Protein AF-A0A3D5HGX2-F1 (afdb_monomer)

pLDDT: mean 84.22, std 14.83, range [41.94, 97.56]

Solvent-accessible surface area (backbone atoms only — not comparable to full-atom values): 6626 Å² total; per-residue (Å²): 139,84,59,70,91,51,79,54,56,87,48,57,63,86,56,45,44,59,50,54,38,51,53,46,48,53,52,50,52,50,51,52,49,50,48,71,76,41,51,90,77,50,52,74,44,54,48,52,12,48,67,27,27,47,59,12,53,47,50,51,33,50,32,31,69,76,70,63,45,71,78,70,73,45,75,46,61,60,87,94,45,76,76,49,74,39,31,71,32,58,52,30,31,52,54,11,50,51,32,55,46,50,60,60,62,56,56,53,59,57,63,60,57,71,75,76,115

Foldseek 3Di:
DDDPPPPPVPPDLVPVLVVLLVVLVVVLVVLVVCCVVCVVVDDPLLNQLSVLLNVLSVLQSVCCVPPVHHDFDDFDDDDPDTDDTHHPSVVSNVVSVVSVVVVVVVVVVVVVVVVVD

Nearest PDB structures (foldseek):
  6ryp-assembly1_A  TM=8.192E-01  e=6.246E-04  Staphylococcus aureus
  6rfa-assembly1_A  TM=5.521E-01  e=6.706E+00  Dokdonia eikasta

Radius of gyration: 18.1 Å; Cα contacts (8 Å, |Δi|>4): 105; chains: 1; bounding box: 47×28×57 Å

Sequence (117 aa):
RGVSFSFFADIADSFRIPLLVGVSLVAVAAMIFYQTRYWNELDFFTRSGLVCVLPGAAGNLIDRAIYGYVTDFFHFRWYETSFFVNNLADCFISIGVVFFIIPLLLSKNDSHISKAT

Secondary structure (DSSP, 8-state):
--SSTTTTTTS-HHHHHHHHHHHHHHHHHHHHHHHHHHGGGS-HHHHHHHHHHHHHHHHHHHHHHHHSSPPP-EEEEETTEEEEEE-HHHHHHHHHHHHHHHHHHHHHHHHHHTT--

Structure (mmCIF, N/CA/C/O backbone):
data_AF-A0A3D5HGX2-F1
#
_entry.id   AF-A0A3D5HGX2-F1
#
loop_
_atom_site.group_PDB
_atom_site.id
_atom_site.type_symbol
_atom_site.label_atom_id
_atom_site.label_alt_id
_atom_site.label_comp_id
_atom_site.label_asym_id
_atom_site.label_entity_id
_atom_site.label_seq_id
_atom_site.pdbx_PDB_ins_code
_atom_site.Cartn_x
_atom_site.Cartn_y
_atom_site.Cartn_z
_atom_site.occupancy
_atom_site.B_iso_or_equiv
_atom_site.auth_seq_id
_atom_site.auth_comp_id
_atom_site.auth_asym_id
_atom_site.auth_atom_id
_atom_site.pdbx_PDB_model_num
ATOM 1 N N . ARG A 1 1 ? 12.754 -11.050 -10.129 1.00 46.94 1 ARG A N 1
ATOM 2 C CA . ARG A 1 1 ? 11.567 -11.907 -10.390 1.00 46.94 1 ARG A CA 1
ATOM 3 C C . ARG A 1 1 ? 10.866 -12.140 -9.061 1.00 46.94 1 ARG A C 1
ATOM 5 O O . ARG A 1 1 ? 11.490 -12.717 -8.185 1.00 46.94 1 ARG A O 1
ATOM 12 N N . GLY A 1 2 ? 9.630 -11.673 -8.884 1.00 46.41 2 GLY A N 1
ATOM 13 C CA . GLY A 1 2 ? 8.905 -11.855 -7.625 1.00 46.41 2 GLY A CA 1
ATOM 14 C C . GLY A 1 2 ? 7.397 -11.729 -7.807 1.00 46.41 2 GLY A C 1
ATOM 15 O O . GLY A 1 2 ? 6.936 -10.803 -8.468 1.00 46.41 2 GLY A O 1
ATOM 16 N N . VAL A 1 3 ? 6.658 -12.683 -7.230 1.00 56.81 3 VAL A N 1
ATOM 17 C CA . VAL A 1 3 ? 5.183 -12.702 -7.148 1.00 56.81 3 VAL A CA 1
ATOM 18 C C . VAL A 1 3 ? 4.695 -13.238 -5.787 1.00 56.81 3 VAL A C 1
ATOM 20 O O . VAL A 1 3 ? 3.553 -13.639 -5.653 1.00 56.81 3 VAL A O 1
ATOM 23 N N . SER A 1 4 ? 5.552 -13.247 -4.758 1.00 53.72 4 SER A N 1
ATOM 24 C CA . SER A 1 4 ? 5.408 -14.097 -3.560 1.00 53.72 4 SER A CA 1
ATOM 25 C C . SER A 1 4 ? 5.465 -15.595 -3.931 1.00 53.72 4 SER A C 1
ATOM 27 O O . SER A 1 4 ? 4.610 -16.120 -4.637 1.00 53.72 4 SER A O 1
ATOM 29 N N . PHE A 1 5 ? 6.545 -16.282 -3.537 1.00 55.00 5 PHE A N 1
ATOM 30 C CA . PHE A 1 5 ? 6.777 -17.727 -3.762 1.00 55.00 5 PHE A CA 1
ATOM 31 C C . PHE A 1 5 ? 6.777 -18.234 -5.222 1.00 55.00 5 PHE A C 1
ATOM 33 O O . PHE A 1 5 ? 6.473 -19.395 -5.473 1.00 55.00 5 PHE A O 1
ATOM 40 N N . SER A 1 6 ? 7.125 -17.398 -6.205 1.00 65.25 6 SER A N 1
ATOM 41 C CA . SER A 1 6 ? 7.156 -17.774 -7.635 1.00 65.25 6 SER A CA 1
ATOM 42 C C . SER A 1 6 ? 5.824 -18.231 -8.254 1.00 65.25 6 SER A C 1
ATOM 44 O O . SER A 1 6 ? 5.834 -18.651 -9.407 1.00 65.25 6 SER A O 1
ATOM 46 N N . PHE A 1 7 ? 4.674 -18.054 -7.587 1.00 65.31 7 PHE A N 1
ATOM 47 C CA . PHE A 1 7 ? 3.363 -18.522 -8.083 1.00 65.31 7 PHE A CA 1
ATOM 48 C C . PHE A 1 7 ? 2.978 -18.026 -9.489 1.00 65.31 7 PHE A C 1
ATOM 50 O O . PHE A 1 7 ? 2.157 -18.651 -10.151 1.00 65.31 7 PHE A O 1
ATOM 57 N N . PHE A 1 8 ? 3.591 -16.943 -9.978 1.00 64.06 8 PHE A N 1
ATOM 58 C CA . PHE A 1 8 ? 3.440 -16.484 -11.364 1.00 64.06 8 PHE A CA 1
ATOM 59 C C . PHE A 1 8 ? 4.783 -16.082 -12.000 1.00 64.06 8 PHE A C 1
ATOM 61 O O . PHE A 1 8 ? 4.831 -15.243 -12.900 1.00 64.06 8 PHE A O 1
ATOM 68 N N . ALA A 1 9 ? 5.903 -16.618 -11.502 1.00 66.00 9 ALA A N 1
ATOM 69 C CA . ALA A 1 9 ? 7.231 -16.281 -12.022 1.00 66.00 9 ALA A CA 1
ATOM 70 C C . ALA A 1 9 ? 7.469 -16.830 -13.437 1.00 66.00 9 ALA A C 1
ATOM 72 O O . ALA A 1 9 ? 8.194 -16.191 -14.201 1.00 66.00 9 ALA A O 1
ATOM 73 N N . ASP A 1 10 ? 6.822 -17.949 -13.777 1.00 75.12 10 ASP A N 1
ATOM 74 C CA . ASP A 1 10 ? 6.945 -18.630 -15.075 1.00 75.12 10 ASP A CA 1
ATOM 75 C C . ASP A 1 10 ? 6.017 -18.061 -16.158 1.00 75.12 10 ASP A C 1
ATOM 77 O O . ASP A 1 10 ? 6.111 -18.426 -17.328 1.00 75.12 10 ASP A O 1
ATOM 81 N N . ILE A 1 11 ? 5.124 -17.139 -15.791 1.00 80.12 11 ILE A N 1
ATOM 82 C CA . ILE A 1 11 ? 4.245 -16.471 -16.748 1.00 80.12 11 ILE A CA 1
ATOM 83 C C . ILE A 1 11 ? 5.019 -15.373 -17.473 1.00 80.12 11 ILE A C 1
ATOM 85 O O . ILE A 1 11 ? 5.762 -14.610 -16.851 1.00 80.12 11 ILE A O 1
ATOM 89 N N . ALA A 1 12 ? 4.794 -15.268 -18.785 1.00 84.25 12 ALA A N 1
ATOM 90 C CA . ALA A 1 12 ? 5.361 -14.215 -19.615 1.00 84.25 12 ALA A CA 1
ATOM 91 C C . ALA A 1 12 ? 5.098 -12.827 -19.012 1.00 84.25 12 ALA A C 1
ATOM 93 O O . ALA A 1 12 ? 3.971 -12.495 -18.627 1.00 84.25 12 ALA A O 1
ATOM 94 N N . ASP A 1 13 ? 6.140 -11.997 -18.980 1.00 82.12 13 ASP A N 1
ATOM 95 C CA . ASP A 1 13 ? 6.090 -10.659 -18.387 1.00 82.12 13 ASP A CA 1
ATOM 96 C C . ASP A 1 13 ? 4.984 -9.791 -19.018 1.00 82.12 13 ASP A C 1
ATOM 98 O O . ASP A 1 13 ? 4.325 -9.028 -18.312 1.00 82.12 13 ASP A O 1
ATOM 102 N N . SER A 1 14 ? 4.691 -10.002 -20.308 1.00 84.69 14 SER A N 1
ATOM 103 C CA . SER A 1 14 ? 3.598 -9.356 -21.049 1.00 84.69 14 SER A CA 1
ATOM 104 C C . SER A 1 14 ? 2.208 -9.598 -20.459 1.00 84.69 14 SER A C 1
ATOM 106 O O . SER A 1 14 ? 1.331 -8.762 -20.639 1.00 84.69 14 SER A O 1
ATOM 108 N N . PHE A 1 15 ? 1.988 -10.717 -19.764 1.00 86.88 15 PHE A N 1
ATOM 109 C CA . PHE A 1 15 ? 0.728 -10.992 -19.069 1.00 86.88 15 PHE A CA 1
ATOM 110 C C . PHE A 1 15 ? 0.828 -10.685 -17.573 1.00 86.88 15 PHE A C 1
ATOM 112 O O . PHE A 1 15 ? -0.101 -10.139 -16.978 1.00 86.88 15 PHE A O 1
ATOM 119 N N . ARG A 1 16 ? 1.978 -10.989 -16.960 1.00 86.75 16 ARG A N 1
ATOM 120 C CA . ARG A 1 16 ? 2.196 -10.788 -15.526 1.00 86.75 16 ARG A CA 1
ATOM 121 C C . ARG A 1 16 ? 2.106 -9.316 -15.127 1.00 86.75 16 ARG A C 1
ATOM 123 O O . ARG A 1 16 ? 1.453 -9.002 -14.137 1.00 86.75 16 ARG A O 1
ATOM 130 N N . ILE A 1 17 ? 2.760 -8.419 -15.867 1.00 87.56 17 ILE A N 1
ATOM 131 C CA . ILE A 1 17 ? 2.833 -6.998 -15.499 1.00 87.56 17 ILE A CA 1
ATOM 132 C C . ILE A 1 17 ? 1.444 -6.338 -15.563 1.00 87.56 17 ILE A C 1
ATOM 134 O O . ILE A 1 17 ? 1.035 -5.786 -14.539 1.00 87.56 17 ILE A O 1
ATOM 138 N N . PRO A 1 18 ? 0.663 -6.441 -16.662 1.00 90.44 18 PRO A N 1
ATOM 139 C CA . PRO A 1 18 ? -0.682 -5.866 -16.707 1.00 90.44 18 PRO A CA 1
ATOM 140 C C . PRO A 1 18 ? -1.623 -6.439 -15.647 1.00 90.44 18 PRO A C 1
ATOM 142 O O . PRO A 1 18 ? -2.414 -5.693 -15.076 1.00 90.44 18 PRO A O 1
ATOM 145 N N . LEU A 1 19 ? -1.517 -7.737 -15.338 1.00 91.19 19 LEU A N 1
ATOM 146 C CA . LEU A 1 19 ? -2.310 -8.360 -14.279 1.00 91.19 19 LEU A CA 1
ATOM 147 C C . LEU A 1 19 ? -1.979 -7.764 -12.906 1.00 91.19 19 LEU A C 1
ATOM 149 O O . LEU A 1 19 ? -2.886 -7.374 -12.173 1.00 91.19 19 LEU A O 1
ATOM 153 N N . LEU A 1 20 ? -0.693 -7.647 -12.562 1.00 90.00 20 LEU A N 1
ATOM 154 C CA . LEU A 1 20 ? -0.266 -7.071 -11.284 1.00 90.00 20 LEU A CA 1
ATOM 155 C C . LEU A 1 20 ? -0.649 -5.593 -11.165 1.00 90.00 20 LEU A C 1
ATOM 157 O O . LEU A 1 20 ? -1.085 -5.163 -10.096 1.00 90.00 20 LEU A O 1
ATOM 161 N N . VAL A 1 21 ? -0.524 -4.831 -12.254 1.00 93.00 21 VAL A N 1
ATOM 162 C CA . VAL A 1 21 ? -0.981 -3.437 -12.331 1.00 93.00 21 VAL A CA 1
ATOM 163 C C . VAL A 1 21 ? -2.495 -3.366 -12.137 1.00 93.00 21 VAL A C 1
ATOM 165 O O . VAL A 1 21 ? -2.957 -2.597 -11.301 1.00 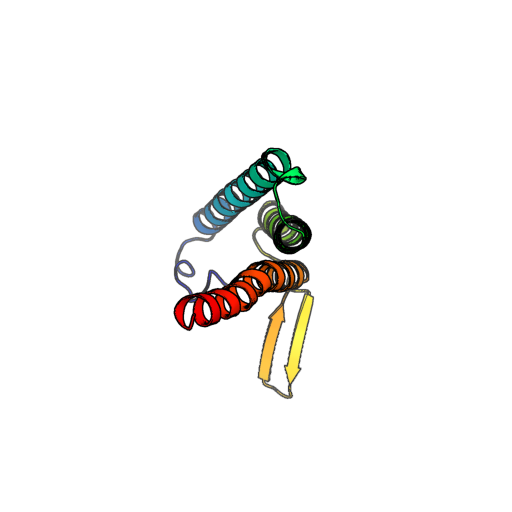93.00 21 VAL A O 1
ATOM 168 N N . GLY A 1 22 ? -3.269 -4.203 -12.832 1.00 94.31 22 GLY A N 1
ATOM 169 C CA . GLY A 1 22 ? -4.729 -4.225 -12.741 1.00 94.31 22 GLY A CA 1
ATOM 170 C C . GLY A 1 22 ? -5.235 -4.561 -11.338 1.00 94.31 22 GLY A C 1
ATOM 171 O O . GLY A 1 22 ? -6.062 -3.836 -10.791 1.00 94.31 22 GLY A O 1
ATOM 172 N N . VAL A 1 23 ? -4.694 -5.609 -10.712 1.00 93.94 23 VAL A N 1
ATOM 173 C CA . VAL A 1 23 ? -5.050 -5.987 -9.333 1.00 93.94 23 VAL A CA 1
ATOM 174 C C . VAL A 1 23 ? -4.675 -4.882 -8.345 1.00 93.94 23 VAL A C 1
ATOM 176 O O . VAL A 1 23 ? -5.491 -4.509 -7.502 1.00 93.94 23 VAL A O 1
ATOM 179 N N . SER A 1 24 ? -3.469 -4.321 -8.466 1.00 93.06 24 SER A N 1
ATOM 180 C CA . SER A 1 24 ? -3.010 -3.249 -7.573 1.00 93.06 24 SER A CA 1
ATOM 181 C C . SER A 1 24 ? -3.847 -1.979 -7.741 1.00 93.06 24 SER A C 1
ATOM 183 O O . SER A 1 24 ? -4.184 -1.335 -6.753 1.00 93.06 24 SER A O 1
ATOM 185 N N . LEU A 1 25 ? -4.248 -1.649 -8.972 1.00 96.94 25 LEU A N 1
ATOM 186 C CA . LEU A 1 25 ? -5.132 -0.524 -9.267 1.00 96.94 25 LEU A CA 1
ATOM 187 C C . LEU A 1 25 ? -6.504 -0.701 -8.611 1.00 96.94 25 LEU A C 1
ATOM 189 O O . LEU A 1 25 ? -6.982 0.220 -7.952 1.00 96.94 25 LEU A O 1
ATOM 193 N N . VAL A 1 26 ? -7.116 -1.881 -8.746 1.00 97.31 26 VAL A N 1
ATOM 194 C CA . VAL A 1 26 ? -8.404 -2.187 -8.102 1.00 97.31 26 VAL A CA 1
ATOM 195 C C . VAL A 1 26 ? -8.282 -2.103 -6.582 1.00 97.31 26 VAL A C 1
ATOM 197 O O . VAL A 1 26 ? -9.137 -1.500 -5.938 1.00 97.31 26 VAL A O 1
ATOM 200 N N . ALA A 1 27 ? -7.208 -2.645 -6.003 1.00 95.38 27 ALA A N 1
ATOM 201 C CA . ALA A 1 27 ? -6.970 -2.582 -4.565 1.00 95.38 27 ALA A CA 1
ATOM 202 C C . ALA A 1 27 ? -6.811 -1.134 -4.067 1.00 95.38 27 ALA A C 1
ATOM 204 O O . ALA A 1 27 ? -7.456 -0.748 -3.094 1.00 95.38 27 ALA A O 1
ATOM 205 N N . VAL A 1 28 ? -6.002 -0.314 -4.750 1.00 96.50 28 VAL A N 1
ATOM 206 C CA . VAL A 1 28 ? -5.819 1.111 -4.418 1.00 96.50 28 VAL A CA 1
ATOM 207 C C . VAL A 1 28 ? -7.137 1.874 -4.551 1.00 96.50 28 VAL A C 1
ATOM 209 O O . VAL A 1 28 ? -7.504 2.609 -3.638 1.00 96.50 28 VAL A O 1
ATOM 212 N N . ALA A 1 29 ? -7.893 1.663 -5.631 1.00 97.25 29 ALA A N 1
ATOM 213 C CA . ALA A 1 29 ? -9.192 2.303 -5.828 1.00 97.25 29 ALA A CA 1
ATOM 214 C C . ALA A 1 29 ? -10.201 1.913 -4.736 1.00 97.25 29 ALA A C 1
ATOM 216 O O . ALA A 1 29 ? -10.882 2.780 -4.188 1.00 97.25 29 ALA A O 1
ATOM 217 N N . ALA A 1 30 ? -10.262 0.630 -4.371 1.00 96.69 30 ALA A N 1
ATOM 218 C CA . ALA A 1 30 ? -11.118 0.141 -3.295 1.00 96.69 30 ALA A CA 1
ATOM 219 C C . ALA A 1 30 ? -10.727 0.739 -1.935 1.00 96.69 30 ALA A C 1
ATOM 221 O O . ALA A 1 30 ? -11.603 1.151 -1.177 1.00 96.69 30 ALA A O 1
ATOM 222 N N . MET A 1 31 ? -9.426 0.848 -1.641 1.00 95.62 31 MET A N 1
ATOM 223 C CA . MET A 1 31 ? -8.930 1.486 -0.417 1.00 95.62 31 MET A CA 1
ATOM 224 C C . MET A 1 31 ? -9.268 2.980 -0.367 1.00 95.62 31 MET A C 1
ATOM 226 O O . MET A 1 31 ? -9.750 3.446 0.661 1.00 95.62 31 MET A O 1
ATOM 230 N N . ILE A 1 32 ? -9.095 3.717 -1.472 1.00 96.75 32 ILE A N 1
ATOM 231 C CA . ILE A 1 32 ? -9.500 5.131 -1.573 1.00 96.75 32 ILE A CA 1
ATOM 232 C C . ILE A 1 32 ? -11.009 5.267 -1.344 1.00 96.75 32 ILE A C 1
ATOM 234 O O . ILE A 1 32 ? -11.447 6.108 -0.556 1.00 96.75 32 ILE A O 1
ATOM 238 N N . PHE A 1 33 ? -11.816 4.433 -2.003 1.00 97.56 33 PHE A N 1
ATOM 239 C CA . PHE A 1 33 ? -13.269 4.442 -1.842 1.00 97.56 33 PHE A CA 1
ATOM 240 C C . PHE A 1 33 ? -13.670 4.173 -0.387 1.00 97.56 33 PHE A C 1
ATOM 242 O O . PHE A 1 33 ? -14.436 4.936 0.195 1.00 97.56 33 PHE A O 1
ATOM 249 N N . TYR A 1 34 ? -13.111 3.131 0.228 1.00 95.94 34 TYR A N 1
ATOM 250 C CA . TYR A 1 34 ? -13.383 2.788 1.620 1.00 95.94 34 TYR A CA 1
ATOM 251 C C . TYR A 1 34 ? -12.983 3.923 2.572 1.00 95.94 34 TYR A C 1
ATOM 253 O O . TYR A 1 34 ? -13.782 4.352 3.404 1.00 95.94 34 TYR A O 1
ATOM 261 N N . GLN A 1 35 ? -11.773 4.466 2.404 1.00 95.00 35 GLN A N 1
ATOM 262 C CA . GLN A 1 35 ? -11.258 5.553 3.227 1.00 95.00 35 GLN A CA 1
ATOM 263 C C . GLN A 1 35 ? -12.133 6.803 3.127 1.00 95.00 35 GLN A C 1
ATOM 265 O O . GLN A 1 35 ? -12.458 7.397 4.147 1.00 95.00 35 GLN A O 1
ATOM 270 N N . THR A 1 36 ? -12.533 7.198 1.918 1.00 95.50 36 THR A N 1
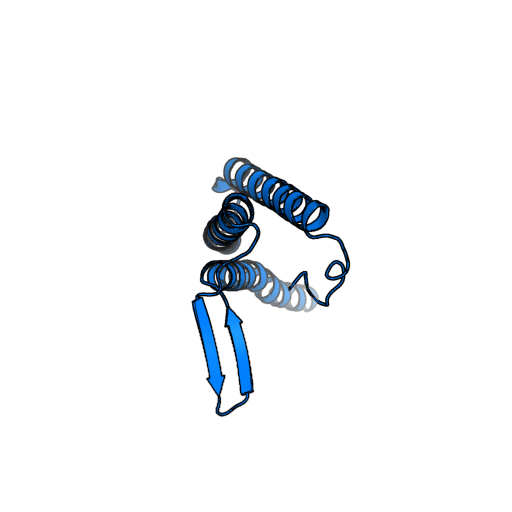ATOM 271 C CA . THR A 1 36 ? -13.362 8.394 1.699 1.00 95.50 36 THR A CA 1
ATOM 272 C C . THR A 1 36 ? -14.797 8.204 2.179 1.00 95.50 36 THR A C 1
ATOM 274 O O . THR A 1 36 ? -15.371 9.124 2.760 1.00 95.50 36 THR A O 1
ATOM 277 N N . ARG A 1 37 ? -15.375 7.011 1.994 1.00 96.50 37 ARG A N 1
ATOM 278 C CA . ARG A 1 37 ? -16.761 6.725 2.380 1.00 96.50 37 ARG A CA 1
ATOM 279 C C . ARG A 1 37 ? -16.956 6.610 3.888 1.00 96.50 37 ARG A C 1
ATOM 281 O O . ARG A 1 37 ? -18.014 7.012 4.371 1.00 96.50 37 ARG A O 1
ATOM 288 N N . TYR A 1 38 ? -15.977 6.058 4.600 1.00 95.31 38 TYR A N 1
ATOM 289 C CA . TYR A 1 38 ? -16.096 5.721 6.021 1.00 95.31 38 TYR A CA 1
ATOM 290 C C . TYR A 1 38 ? -15.158 6.524 6.920 1.00 95.31 38 TYR A C 1
ATOM 292 O O . TYR A 1 38 ? -15.107 6.245 8.110 1.00 95.31 38 TYR A O 1
ATOM 300 N N . TRP A 1 39 ? -14.439 7.532 6.402 1.00 93.44 39 TRP A N 1
ATOM 301 C CA . TRP A 1 39 ? -13.380 8.252 7.128 1.00 93.44 39 TRP A CA 1
ATOM 302 C C . TRP A 1 39 ? -13.724 8.548 8.590 1.00 93.44 39 TRP A C 1
ATOM 304 O O . TRP A 1 39 ? -12.966 8.182 9.483 1.00 93.44 39 TRP A O 1
ATOM 314 N N . ASN A 1 40 ? -14.891 9.149 8.833 1.00 93.94 40 ASN A N 1
ATOM 315 C CA . ASN A 1 40 ? -15.328 9.577 10.163 1.00 93.94 40 ASN A CA 1
ATOM 316 C C . ASN A 1 40 ? -15.700 8.418 11.104 1.00 93.94 40 ASN A C 1
ATOM 318 O O . ASN A 1 40 ? -15.658 8.598 12.316 1.00 93.94 40 ASN A O 1
ATOM 322 N N . GLU A 1 41 ? -16.018 7.246 10.560 1.00 94.06 41 GLU A N 1
ATOM 323 C CA . GLU A 1 41 ? -16.389 6.029 11.293 1.00 94.06 41 GLU A CA 1
ATOM 324 C C . GLU A 1 41 ? -15.163 5.166 11.637 1.00 94.06 41 GLU A C 1
ATOM 326 O O . GLU A 1 41 ? -15.217 4.348 12.551 1.00 94.06 41 GLU A O 1
ATOM 331 N N . LEU A 1 42 ? -14.043 5.359 10.931 1.00 92.19 42 LEU A N 1
ATOM 332 C CA . LEU A 1 42 ? -12.807 4.617 11.176 1.00 92.19 42 LEU A CA 1
ATOM 333 C C . LEU A 1 42 ? -12.157 5.037 12.496 1.00 92.19 42 LEU A C 1
ATOM 335 O O . LEU A 1 42 ? -12.046 6.231 12.790 1.00 92.19 42 LEU A O 1
ATOM 339 N N . ASP A 1 43 ? -11.654 4.061 13.245 1.00 93.31 43 ASP A N 1
ATOM 340 C CA . ASP A 1 43 ? -10.838 4.288 14.429 1.00 93.31 43 ASP A CA 1
ATOM 341 C C . ASP A 1 43 ? -9.428 4.783 14.058 1.00 93.31 43 ASP A C 1
ATOM 343 O O . ASP A 1 43 ? -8.990 4.739 12.902 1.00 93.31 43 ASP A O 1
ATOM 347 N N . PHE A 1 44 ? -8.693 5.266 15.059 1.00 94.31 44 PHE A N 1
ATOM 348 C CA . PHE A 1 44 ? -7.358 5.827 14.864 1.00 94.31 44 PHE A CA 1
ATOM 349 C C . PHE A 1 44 ? -6.378 4.839 14.213 1.00 94.31 44 PHE A C 1
ATOM 351 O O . PHE A 1 44 ? -5.599 5.243 13.342 1.00 94.31 44 PHE A O 1
ATOM 358 N N . PHE A 1 45 ? -6.416 3.557 14.595 1.00 94.75 45 PHE A N 1
ATOM 359 C CA . PHE A 1 45 ? -5.490 2.560 14.063 1.00 94.75 45 PHE A CA 1
ATOM 360 C C . PHE A 1 45 ? -5.800 2.257 12.600 1.00 94.75 45 PHE A C 1
ATO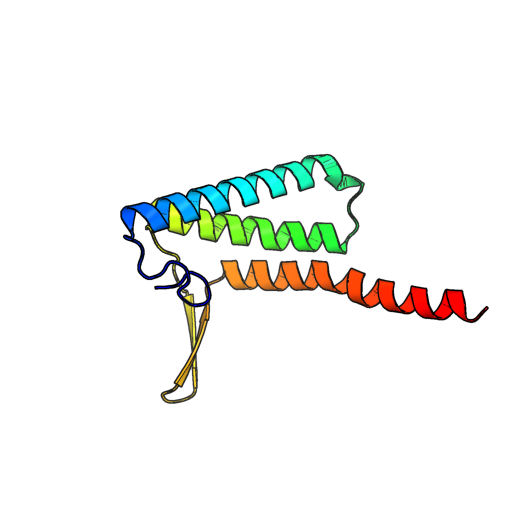M 362 O O . PHE A 1 45 ? -4.889 2.287 11.772 1.00 94.75 45 PHE A O 1
ATOM 369 N N . THR A 1 46 ? -7.075 2.077 12.243 1.00 93.62 46 THR A N 1
ATOM 370 C CA . THR A 1 46 ? -7.455 1.849 10.842 1.00 93.62 46 THR A CA 1
ATOM 371 C C . THR A 1 46 ? -7.144 3.058 9.957 1.00 93.62 46 THR A C 1
ATOM 373 O O . THR A 1 46 ? -6.624 2.891 8.853 1.00 93.62 46 THR A O 1
ATOM 376 N N . ARG A 1 47 ? -7.373 4.292 10.429 1.00 95.06 47 ARG A N 1
ATOM 377 C CA . ARG A 1 47 ? -6.980 5.498 9.674 1.00 95.06 47 ARG A CA 1
ATOM 378 C C . ARG A 1 47 ? -5.473 5.565 9.448 1.00 95.06 47 ARG A C 1
ATOM 380 O O . ARG A 1 47 ? -5.041 5.807 8.324 1.00 95.06 47 ARG A O 1
ATOM 387 N N . SER A 1 48 ? -4.688 5.329 10.498 1.00 96.25 48 SER A N 1
ATOM 388 C CA . SER A 1 48 ? -3.222 5.357 10.422 1.00 96.25 48 SER A CA 1
ATOM 389 C C . SER A 1 48 ? -2.699 4.282 9.471 1.00 96.25 48 SER A C 1
ATOM 391 O O . SER A 1 48 ? -1.857 4.565 8.621 1.00 96.25 48 SER A O 1
ATOM 393 N N . GLY A 1 49 ? -3.271 3.075 9.536 1.00 96.44 49 GLY A N 1
ATOM 394 C CA . GLY A 1 49 ? -2.946 1.986 8.623 1.00 96.44 49 GLY A CA 1
ATOM 395 C C . GLY A 1 49 ? -3.222 2.342 7.163 1.00 96.44 49 GLY A C 1
ATOM 396 O O . GLY A 1 49 ? -2.337 2.189 6.325 1.00 96.44 49 GLY A O 1
ATOM 397 N N . LEU A 1 50 ? -4.399 2.897 6.851 1.00 95.69 50 LEU A N 1
ATOM 398 C CA . LEU A 1 50 ? -4.748 3.309 5.485 1.00 95.69 50 LEU A CA 1
ATOM 399 C C . LEU A 1 50 ? -3.827 4.410 4.949 1.00 95.69 50 LEU A C 1
ATOM 401 O O . LEU A 1 50 ? -3.364 4.310 3.814 1.00 95.69 50 LEU A O 1
ATOM 405 N N . VAL A 1 51 ? -3.503 5.420 5.765 1.00 95.69 51 VAL A N 1
ATOM 406 C CA . VAL A 1 51 ? -2.585 6.505 5.372 1.00 95.69 51 VAL A CA 1
ATOM 407 C C . VAL A 1 51 ? -1.168 5.988 5.100 1.00 95.69 51 VAL A C 1
ATOM 409 O O . VAL A 1 51 ? -0.461 6.585 4.295 1.00 95.69 51 VAL A O 1
ATOM 412 N N . CYS A 1 52 ? -0.752 4.870 5.701 1.00 95.88 52 CYS A N 1
ATOM 413 C CA . CYS A 1 52 ? 0.520 4.219 5.380 1.00 95.88 52 CYS A CA 1
ATOM 414 C C . CYS A 1 52 ? 0.422 3.294 4.153 1.00 95.88 52 CYS A C 1
ATOM 416 O O . CYS A 1 52 ? 1.217 3.421 3.223 1.00 95.88 52 CYS A O 1
ATOM 418 N N . VAL A 1 53 ? -0.550 2.374 4.116 1.00 97.06 53 VAL A N 1
ATOM 419 C CA . VAL A 1 53 ? -0.653 1.358 3.050 1.00 97.06 53 VAL A CA 1
ATOM 420 C C . VAL A 1 53 ? -0.942 1.988 1.692 1.00 97.06 53 VAL A C 1
ATOM 422 O O . VAL A 1 53 ? -0.354 1.572 0.697 1.00 97.06 53 VAL A O 1
ATOM 425 N N . LEU A 1 54 ? -1.823 2.986 1.627 1.00 96.38 54 LEU A N 1
ATOM 426 C CA . LEU A 1 54 ? -2.298 3.554 0.366 1.00 96.38 54 LEU A CA 1
ATOM 427 C C . LEU A 1 54 ? -1.178 4.212 -0.461 1.00 96.38 54 LEU A C 1
ATOM 429 O O . LEU A 1 54 ? -1.014 3.812 -1.615 1.00 96.38 54 LEU A O 1
ATOM 433 N N . PRO A 1 55 ? -0.359 5.145 0.070 1.00 94.56 55 PRO A N 1
ATOM 434 C CA . PRO A 1 55 ? 0.772 5.692 -0.680 1.00 94.56 55 PRO A CA 1
ATOM 435 C C . PRO A 1 55 ? 1.845 4.642 -0.997 1.00 94.56 55 PRO A C 1
ATOM 437 O O . PRO A 1 55 ? 2.439 4.708 -2.072 1.00 94.56 55 PRO A O 1
ATOM 440 N N . GLY A 1 56 ? 2.059 3.640 -0.133 1.00 94.75 56 GLY A N 1
ATOM 441 C CA . GLY A 1 56 ? 2.961 2.522 -0.432 1.00 94.75 56 GLY A CA 1
ATOM 442 C C . GLY A 1 56 ? 2.475 1.693 -1.627 1.00 94.75 56 GLY A C 1
ATOM 443 O O . GLY A 1 56 ? 3.194 1.521 -2.610 1.00 94.75 56 GLY A O 1
ATOM 444 N N . ALA A 1 57 ? 1.220 1.246 -1.598 1.00 95.12 57 ALA A N 1
ATOM 445 C CA . ALA A 1 57 ? 0.597 0.501 -2.689 1.00 95.12 57 ALA A CA 1
ATOM 446 C C . ALA A 1 57 ? 0.542 1.318 -3.991 1.00 95.12 57 ALA A C 1
ATOM 448 O O . ALA A 1 57 ? 0.826 0.782 -5.062 1.00 95.12 57 ALA A O 1
ATOM 449 N N . ALA A 1 58 ? 0.240 2.617 -3.900 1.00 95.62 58 ALA A N 1
ATOM 450 C CA . ALA A 1 58 ? 0.232 3.523 -5.043 1.00 95.62 58 ALA A CA 1
ATOM 451 C C . ALA A 1 58 ? 1.630 3.700 -5.656 1.00 95.62 58 ALA A C 1
ATOM 453 O O . ALA A 1 58 ? 1.760 3.600 -6.872 1.00 95.62 58 ALA A O 1
ATOM 454 N N . GLY A 1 59 ? 2.683 3.889 -4.852 1.00 93.81 59 GLY A N 1
ATOM 455 C CA . GLY A 1 59 ? 4.061 3.976 -5.355 1.00 93.81 59 GLY A CA 1
ATOM 456 C C . GLY A 1 59 ? 4.482 2.701 -6.089 1.00 93.81 59 GLY A C 1
ATOM 457 O O . GLY A 1 59 ? 4.945 2.744 -7.224 1.00 93.81 59 GLY A O 1
ATOM 458 N N . ASN A 1 60 ? 4.183 1.549 -5.491 1.00 94.00 60 ASN A N 1
ATOM 459 C CA . ASN A 1 60 ? 4.406 0.233 -6.083 1.00 94.00 60 ASN A CA 1
ATOM 460 C C . ASN A 1 60 ? 3.627 0.008 -7.396 1.00 94.00 60 ASN A C 1
ATOM 462 O O . ASN A 1 60 ? 4.097 -0.700 -8.292 1.00 94.00 60 ASN A O 1
ATOM 466 N N . LEU A 1 61 ? 2.417 0.555 -7.506 1.00 94.12 61 LEU A N 1
ATOM 467 C CA . LEU A 1 61 ? 1.608 0.518 -8.724 1.00 94.12 61 LEU A CA 1
ATOM 468 C C . LEU A 1 61 ? 2.207 1.414 -9.815 1.00 94.12 61 LEU A C 1
ATOM 470 O O . LEU A 1 61 ? 2.321 0.973 -10.956 1.00 94.12 61 LEU A O 1
ATOM 474 N N . ILE A 1 62 ? 2.602 2.640 -9.463 1.00 93.81 62 ILE A N 1
ATOM 475 C CA . ILE A 1 62 ? 3.208 3.610 -10.384 1.00 93.81 62 ILE A CA 1
ATOM 476 C C . ILE A 1 62 ? 4.502 3.044 -10.971 1.00 93.81 62 ILE A C 1
ATOM 478 O O . ILE A 1 62 ? 4.662 3.046 -12.190 1.00 93.81 62 ILE A O 1
ATOM 482 N N . ASP A 1 63 ? 5.371 2.477 -10.133 1.00 92.88 63 ASP A N 1
ATOM 483 C CA . ASP A 1 63 ? 6.613 1.847 -10.582 1.00 92.88 63 ASP A CA 1
ATOM 484 C C . ASP A 1 63 ? 6.345 0.753 -11.624 1.00 92.88 63 ASP A C 1
ATOM 486 O O . ASP A 1 63 ? 6.921 0.756 -12.713 1.00 92.88 63 ASP A O 1
ATOM 490 N N . ARG A 1 64 ? 5.394 -0.146 -11.342 1.00 92.25 64 ARG A N 1
ATOM 491 C CA . ARG A 1 64 ? 5.019 -1.218 -12.277 1.00 92.25 64 ARG A CA 1
ATOM 492 C C . ARG A 1 64 ? 4.388 -0.685 -13.561 1.00 92.25 64 ARG A C 1
ATOM 494 O O . ARG A 1 64 ? 4.611 -1.273 -14.614 1.00 92.25 64 ARG A O 1
ATOM 501 N N . ALA A 1 65 ? 3.607 0.389 -13.487 1.00 91.56 65 ALA A N 1
ATOM 502 C CA . ALA A 1 65 ? 2.952 0.978 -14.650 1.00 91.56 65 ALA A CA 1
ATOM 503 C C . ALA A 1 65 ? 3.942 1.695 -15.583 1.00 91.56 65 ALA A C 1
ATOM 505 O O . ALA A 1 65 ? 3.770 1.639 -16.797 1.00 91.56 65 ALA A O 1
ATOM 506 N N . ILE A 1 66 ? 4.970 2.348 -15.028 1.00 93.06 66 ILE A N 1
ATOM 507 C CA . ILE A 1 66 ? 5.955 3.119 -15.801 1.00 93.06 66 ILE A CA 1
ATOM 508 C C . ILE A 1 66 ? 7.125 2.238 -16.249 1.00 93.06 66 ILE A C 1
ATOM 510 O O . ILE A 1 66 ? 7.504 2.261 -17.418 1.00 93.06 66 ILE A O 1
ATOM 514 N N . TYR A 1 67 ? 7.701 1.462 -15.331 1.00 89.88 67 TYR A N 1
ATOM 515 C CA . TYR A 1 67 ? 8.951 0.731 -15.557 1.00 89.88 67 TYR A CA 1
ATOM 516 C C . TYR A 1 67 ? 8.742 -0.766 -15.806 1.00 89.88 67 TYR A C 1
ATOM 518 O O . TYR A 1 67 ? 9.663 -1.456 -16.236 1.00 89.88 67 TYR A O 1
ATOM 526 N N . GLY A 1 68 ? 7.547 -1.301 -15.534 1.00 86.75 68 GLY A N 1
ATOM 527 C CA . GLY A 1 68 ? 7.267 -2.738 -15.630 1.00 86.75 68 GLY A CA 1
ATOM 528 C C . GLY A 1 68 ? 7.824 -3.568 -14.466 1.00 86.75 68 GLY A C 1
ATOM 529 O O . GLY A 1 68 ? 7.605 -4.778 -14.400 1.00 86.75 68 GLY A O 1
ATOM 530 N N . TYR A 1 69 ? 8.516 -2.938 -13.519 1.00 85.19 69 TYR A N 1
ATOM 531 C CA . TYR A 1 69 ? 9.043 -3.554 -12.306 1.00 85.19 69 TYR A CA 1
ATOM 532 C C . TYR A 1 69 ? 9.072 -2.534 -11.165 1.00 85.19 69 TYR A C 1
ATOM 534 O O . TYR A 1 69 ? 8.851 -1.346 -11.374 1.00 85.19 69 TYR A O 1
ATOM 542 N N . VAL A 1 70 ? 9.314 -3.018 -9.951 1.00 86.75 70 VAL A N 1
ATOM 543 C CA . VAL A 1 70 ? 9.438 -2.193 -8.747 1.00 86.75 70 VAL A CA 1
ATOM 544 C C . VAL A 1 70 ? 10.905 -1.940 -8.452 1.00 86.75 70 VAL A C 1
ATOM 546 O O . VAL A 1 70 ? 11.704 -2.874 -8.531 1.00 86.75 70 VAL A O 1
ATOM 549 N N . THR A 1 71 ? 11.253 -0.697 -8.121 1.00 83.88 71 THR A N 1
ATOM 550 C CA . THR A 1 71 ? 12.639 -0.348 -7.801 1.00 83.88 71 THR A CA 1
ATOM 551 C C . THR A 1 71 ? 12.929 -0.633 -6.335 1.00 83.88 71 THR A C 1
ATOM 553 O O . THR A 1 71 ? 12.319 -0.045 -5.442 1.00 83.88 71 THR A O 1
ATOM 556 N N . ASP A 1 72 ? 13.892 -1.513 -6.091 1.00 82.62 72 ASP A N 1
ATOM 557 C CA . ASP A 1 72 ? 14.387 -1.805 -4.754 1.00 82.62 72 ASP A CA 1
ATOM 558 C C . ASP A 1 72 ? 15.507 -0.830 -4.366 1.00 82.62 72 ASP A C 1
ATOM 560 O O . ASP A 1 72 ? 16.474 -0.657 -5.108 1.00 82.62 72 ASP A O 1
ATOM 564 N N . PHE A 1 73 ? 15.389 -0.196 -3.197 1.00 79.19 73 PHE A N 1
ATOM 565 C CA . PHE A 1 73 ? 16.329 0.843 -2.747 1.00 79.19 73 PHE A CA 1
ATOM 566 C C . PHE A 1 73 ? 17.231 0.375 -1.606 1.00 79.19 73 PHE A C 1
ATOM 568 O O . PHE A 1 73 ? 18.400 0.750 -1.530 1.00 79.19 73 PHE A O 1
ATOM 575 N N . PHE A 1 74 ? 16.688 -0.428 -0.694 1.00 77.19 74 PHE A N 1
ATOM 576 C CA . PHE A 1 74 ? 17.388 -0.892 0.491 1.00 77.19 74 PHE A CA 1
ATOM 577 C C . PHE A 1 74 ? 17.944 -2.286 0.238 1.00 77.19 74 PHE A C 1
ATOM 579 O O . PHE A 1 74 ? 17.180 -3.223 0.027 1.00 77.19 74 PHE A O 1
ATOM 586 N N . HIS A 1 75 ? 19.266 -2.438 0.310 1.00 78.06 75 HIS A N 1
ATOM 587 C CA . HIS A 1 75 ? 19.930 -3.738 0.233 1.00 78.06 75 HIS A CA 1
ATOM 588 C C . HIS A 1 75 ? 20.618 -4.052 1.561 1.00 78.06 75 HIS A C 1
ATOM 590 O O . HIS A 1 75 ? 21.735 -3.606 1.816 1.00 78.06 75 HIS A O 1
ATOM 596 N N . PHE A 1 76 ? 19.957 -4.829 2.419 1.00 73.81 76 PHE A N 1
ATOM 597 C CA . PHE A 1 76 ? 20.557 -5.303 3.663 1.00 73.81 76 PHE A CA 1
ATOM 598 C C . PHE A 1 76 ? 21.369 -6.572 3.397 1.00 73.81 76 PHE A C 1
ATOM 600 O O . PHE A 1 76 ? 20.820 -7.652 3.154 1.00 73.81 76 PHE A O 1
ATOM 607 N N . ARG A 1 77 ? 22.696 -6.436 3.457 1.00 77.88 77 ARG A N 1
ATOM 608 C CA . ARG A 1 77 ? 23.654 -7.542 3.360 1.00 77.88 77 ARG A CA 1
ATOM 609 C C . ARG A 1 77 ? 24.395 -7.700 4.679 1.00 77.88 77 ARG A C 1
ATOM 611 O O . ARG A 1 77 ? 24.815 -6.709 5.270 1.00 77.88 77 ARG A O 1
ATOM 618 N N . TRP A 1 78 ? 24.604 -8.941 5.097 1.00 77.31 78 TRP A N 1
ATOM 619 C CA . TRP A 1 78 ? 25.565 -9.265 6.143 1.00 77.31 78 TRP A CA 1
ATOM 620 C C . TRP A 1 78 ? 26.565 -10.264 5.580 1.00 77.31 78 TRP A C 1
ATOM 622 O O . TRP A 1 78 ? 26.204 -11.379 5.190 1.00 77.31 78 TRP A O 1
ATOM 632 N N . TYR A 1 79 ? 27.826 -9.835 5.522 1.00 81.12 79 TYR A N 1
ATOM 633 C CA . TYR A 1 79 ? 28.895 -10.551 4.832 1.00 81.12 79 TYR A CA 1
ATOM 634 C C . TYR A 1 79 ? 28.494 -10.855 3.370 1.00 81.12 79 TYR A C 1
ATOM 636 O O . TYR A 1 79 ? 27.997 -9.974 2.667 1.00 81.12 79 TYR A O 1
ATOM 644 N N . GLU A 1 80 ? 28.650 -12.097 2.915 1.00 80.00 80 GLU A N 1
ATOM 645 C CA . GLU A 1 80 ? 28.249 -12.530 1.571 1.00 80.00 80 GLU A CA 1
ATOM 646 C C . GLU A 1 80 ? 26.746 -12.818 1.423 1.00 80.00 80 GLU A C 1
ATOM 648 O O . GLU A 1 80 ? 26.262 -13.034 0.314 1.00 80.00 80 GLU A O 1
ATOM 653 N N . THR A 1 81 ? 25.973 -12.799 2.515 1.00 68.31 81 THR A N 1
ATOM 654 C CA . THR A 1 81 ? 24.542 -13.128 2.474 1.00 68.31 81 THR A CA 1
ATOM 655 C C . THR A 1 81 ? 23.692 -11.867 2.330 1.00 68.31 81 THR A C 1
ATOM 657 O O . THR A 1 81 ? 23.780 -10.928 3.122 1.00 68.31 81 THR A O 1
ATOM 660 N N . SER A 1 82 ? 22.842 -11.847 1.305 1.00 75.00 82 SER A N 1
ATOM 661 C CA . SER A 1 82 ? 21.801 -10.832 1.124 1.00 75.00 82 SER A CA 1
ATOM 662 C C . SER A 1 82 ? 20.564 -11.236 1.926 1.00 75.00 82 SER A C 1
ATOM 664 O O . SER A 1 82 ? 19.933 -12.233 1.592 1.00 75.00 82 SER A O 1
ATOM 666 N N . PHE A 1 83 ? 20.222 -10.482 2.972 1.00 66.12 83 PHE A N 1
ATOM 667 C CA . PHE A 1 83 ? 19.118 -10.818 3.883 1.00 66.12 83 PHE A CA 1
ATOM 668 C C . PHE A 1 83 ? 17.786 -10.348 3.339 1.00 66.12 83 PHE A C 1
ATOM 670 O O . PHE A 1 83 ? 16.829 -11.113 3.264 1.00 66.12 83 PHE A O 1
ATOM 677 N N . PHE A 1 84 ? 17.727 -9.070 2.979 1.00 69.19 84 PHE A N 1
ATOM 678 C CA . PHE A 1 84 ? 16.489 -8.461 2.549 1.00 69.19 84 PHE A CA 1
ATOM 679 C C . PHE A 1 84 ? 16.777 -7.302 1.610 1.00 69.19 84 PHE A C 1
ATOM 681 O O . PHE A 1 84 ? 17.610 -6.435 1.887 1.00 69.19 84 PHE A O 1
ATOM 688 N N . VAL A 1 85 ? 16.089 -7.331 0.479 1.00 76.19 85 VAL A N 1
ATOM 689 C CA . VAL A 1 85 ? 16.052 -6.243 -0.481 1.00 76.19 85 VAL A CA 1
ATOM 690 C C . VAL A 1 85 ? 14.642 -5.686 -0.397 1.00 76.19 85 VAL A C 1
ATOM 692 O O . VAL A 1 85 ? 13.692 -6.454 -0.531 1.00 76.19 85 VAL A O 1
ATOM 695 N N . ASN A 1 86 ? 14.514 -4.398 -0.098 1.00 78.94 86 ASN A N 1
ATOM 696 C CA . ASN A 1 86 ? 13.215 -3.764 0.073 1.00 78.94 86 ASN A CA 1
ATOM 697 C C . ASN A 1 86 ? 13.164 -2.426 -0.637 1.00 78.94 86 ASN A C 1
ATOM 699 O O . ASN A 1 86 ? 14.177 -1.741 -0.805 1.00 78.94 86 ASN A O 1
ATOM 703 N N . ASN A 1 87 ? 11.957 -1.987 -0.941 1.00 87.62 87 ASN A N 1
ATOM 704 C CA . ASN A 1 87 ? 11.715 -0.617 -1.334 1.00 87.62 87 ASN A CA 1
ATOM 705 C C . ASN A 1 87 ? 11.046 0.170 -0.196 1.00 87.62 87 ASN A C 1
ATOM 707 O O . ASN A 1 87 ? 10.646 -0.365 0.842 1.00 87.62 87 ASN A O 1
ATOM 711 N N . LEU A 1 88 ? 10.940 1.482 -0.383 1.00 88.25 88 LEU A N 1
ATOM 712 C CA . LEU A 1 88 ? 10.284 2.346 0.592 1.00 88.25 88 LEU A CA 1
ATOM 713 C C . LEU A 1 88 ? 8.768 2.074 0.678 1.00 88.25 88 LEU A C 1
ATOM 715 O O . LEU A 1 88 ? 8.187 2.187 1.756 1.00 88.25 88 LEU A O 1
ATOM 719 N N . ALA A 1 89 ? 8.136 1.677 -0.430 1.00 92.12 89 ALA A N 1
ATOM 720 C CA . ALA A 1 89 ? 6.711 1.354 -0.480 1.00 92.12 89 ALA A CA 1
ATOM 721 C C . ALA A 1 89 ? 6.338 0.180 0.442 1.00 92.12 89 ALA A C 1
ATOM 723 O O . ALA A 1 89 ? 5.361 0.257 1.182 1.00 92.12 89 ALA A O 1
ATOM 724 N N . ASP A 1 90 ? 7.147 -0.869 0.459 1.00 90.06 90 ASP A N 1
ATOM 725 C CA . ASP A 1 90 ? 6.963 -2.078 1.247 1.00 90.06 90 ASP A CA 1
ATOM 726 C C . ASP A 1 90 ? 7.208 -1.796 2.734 1.00 90.06 90 ASP A C 1
ATOM 728 O O . ASP A 1 90 ? 6.531 -2.377 3.584 1.00 90.06 90 ASP A O 1
ATOM 732 N N . CYS A 1 91 ? 8.086 -0.842 3.079 1.00 91.31 91 CYS A N 1
ATOM 733 C CA . CYS A 1 91 ? 8.199 -0.326 4.449 1.00 91.31 91 CYS A CA 1
ATOM 734 C C . CYS A 1 91 ? 6.890 0.338 4.907 1.00 91.31 91 CYS A C 1
ATOM 736 O O . CYS A 1 91 ? 6.394 0.035 5.992 1.00 91.31 91 CYS A O 1
ATOM 738 N N . PHE A 1 92 ? 6.303 1.210 4.079 1.00 94.44 92 PHE A N 1
ATOM 739 C CA . PHE A 1 92 ? 5.029 1.864 4.394 1.00 94.44 92 PHE A CA 1
ATOM 740 C C . PHE A 1 92 ? 3.878 0.865 4.516 1.00 94.44 92 PHE A C 1
ATOM 742 O O . PHE A 1 92 ? 3.101 0.938 5.469 1.00 94.44 92 PHE A O 1
ATOM 749 N N . ILE A 1 93 ? 3.795 -0.101 3.598 1.00 94.94 93 ILE A N 1
ATOM 750 C CA . ILE A 1 93 ? 2.799 -1.174 3.663 1.00 94.94 93 ILE A CA 1
ATOM 751 C C . ILE A 1 93 ? 2.982 -1.982 4.952 1.00 94.94 93 ILE A C 1
ATOM 753 O O . ILE A 1 93 ? 2.009 -2.198 5.671 1.00 94.94 93 ILE A O 1
ATOM 757 N N . SER A 1 94 ? 4.215 -2.367 5.294 1.00 94.19 94 SER A N 1
ATOM 758 C CA . SER A 1 94 ? 4.505 -3.132 6.515 1.00 94.19 94 SER A CA 1
ATOM 759 C C . SER A 1 94 ? 4.086 -2.379 7.780 1.00 94.19 94 SER A C 1
ATOM 761 O O . SER A 1 94 ? 3.417 -2.949 8.641 1.00 94.19 94 SER A O 1
ATOM 763 N N . ILE A 1 95 ? 4.406 -1.085 7.879 1.00 95.25 95 ILE A N 1
ATOM 764 C CA . ILE A 1 95 ? 3.989 -0.237 9.008 1.00 95.25 95 ILE A CA 1
ATOM 765 C C . ILE A 1 95 ? 2.460 -0.130 9.071 1.00 95.25 95 ILE A C 1
ATOM 767 O O . ILE A 1 95 ? 1.868 -0.247 10.143 1.00 95.25 95 ILE A O 1
ATOM 771 N N . GLY A 1 96 ? 1.799 0.046 7.926 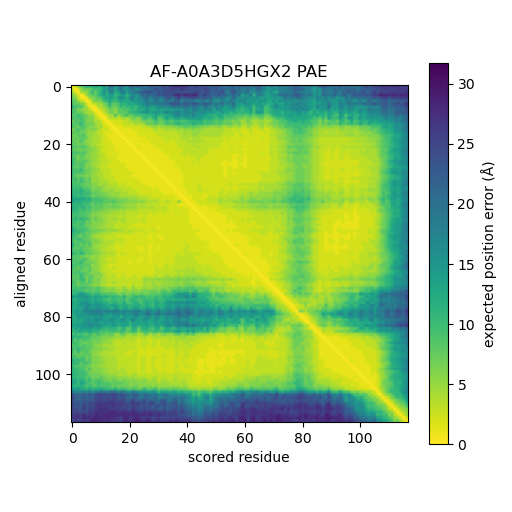1.00 96.12 96 GLY A N 1
ATOM 772 C CA . GLY A 1 96 ? 0.344 0.120 7.867 1.00 96.12 96 GLY A CA 1
ATOM 773 C C . GLY A 1 96 ? -0.347 -1.177 8.301 1.00 96.12 96 GLY A C 1
ATOM 774 O O . GLY A 1 96 ? -1.328 -1.139 9.041 1.00 96.12 96 GLY A O 1
ATOM 775 N N . VAL A 1 97 ? 0.210 -2.333 7.927 1.00 95.94 97 VAL A N 1
ATOM 776 C CA . VAL A 1 97 ? -0.261 -3.646 8.394 1.00 95.94 97 VAL A CA 1
ATOM 777 C C . VAL A 1 97 ? -0.099 -3.788 9.908 1.00 95.94 97 VAL A C 1
ATOM 779 O O . VAL A 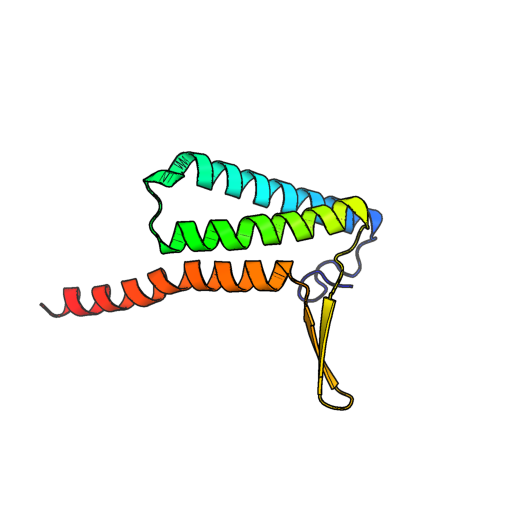1 97 ? -1.010 -4.286 10.566 1.00 95.94 97 VAL A O 1
ATOM 782 N N . VAL A 1 98 ? 1.005 -3.303 10.489 1.00 96.31 98 VAL A N 1
ATOM 783 C CA . VAL A 1 98 ? 1.176 -3.277 11.952 1.00 96.31 98 VAL A CA 1
ATOM 784 C C . VAL A 1 98 ? 0.054 -2.474 12.615 1.00 96.31 98 VAL A C 1
ATOM 786 O O . VAL A 1 98 ? -0.543 -2.959 13.576 1.00 96.31 98 VAL A O 1
ATOM 789 N N . PHE A 1 99 ? -0.304 -1.304 12.072 1.00 96.25 99 PHE A N 1
ATOM 790 C CA . PHE A 1 99 ? -1.442 -0.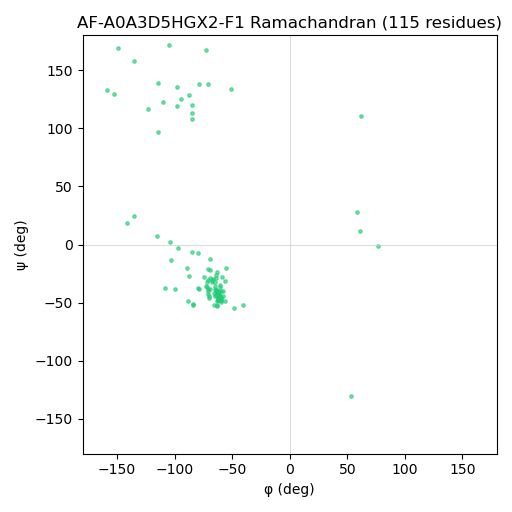530 12.576 1.00 96.25 99 PHE A CA 1
ATOM 791 C C . PHE A 1 99 ? -2.764 -1.301 12.511 1.00 96.25 99 PHE A C 1
ATOM 793 O O . PHE A 1 99 ? -3.524 -1.240 13.469 1.00 96.25 99 PHE A O 1
ATOM 800 N N . PHE A 1 100 ? -3.028 -2.072 11.452 1.00 94.25 100 PHE A N 1
ATOM 801 C CA . PHE A 1 100 ? -4.235 -2.905 11.375 1.00 94.25 100 PHE A CA 1
ATOM 802 C C . PHE A 1 100 ? -4.246 -4.069 12.378 1.00 94.25 100 PHE A C 1
ATOM 804 O O . PHE A 1 100 ? -5.311 -4.472 12.842 1.00 94.25 100 PHE A O 1
ATOM 811 N N . ILE A 1 101 ? -3.079 -4.611 12.738 1.00 94.56 101 ILE A N 1
ATOM 812 C CA . ILE A 1 101 ? -2.966 -5.760 13.650 1.00 94.56 101 ILE A CA 1
ATOM 813 C C . ILE A 1 101 ? -3.112 -5.349 15.122 1.00 94.56 101 ILE A C 1
ATOM 815 O O . ILE A 1 101 ? -3.714 -6.089 15.901 1.00 94.56 101 ILE A O 1
ATOM 819 N N . ILE A 1 102 ? -2.589 -4.185 15.521 1.00 93.38 102 ILE A N 1
ATOM 820 C CA . ILE A 1 102 ? -2.642 -3.699 16.913 1.00 93.38 102 ILE A CA 1
ATOM 821 C C . ILE A 1 102 ? -4.051 -3.787 17.540 1.00 93.38 102 ILE A C 1
ATOM 823 O O . ILE A 1 102 ? -4.177 -4.425 18.589 1.00 93.38 102 ILE A O 1
ATOM 827 N N . PRO A 1 103 ? -5.123 -3.224 16.946 1.00 90.31 103 PRO A N 1
ATOM 828 C CA . PRO A 1 103 ? -6.454 -3.268 17.551 1.00 90.31 103 PRO A CA 1
ATOM 829 C C . PRO A 1 103 ? -7.009 -4.695 17.665 1.00 90.31 103 PRO A C 1
ATOM 831 O O . PRO A 1 103 ? -7.753 -4.981 18.603 1.00 90.31 103 PRO A O 1
ATOM 834 N N . LEU A 1 104 ? -6.617 -5.611 16.770 1.00 89.69 104 LEU A N 1
ATOM 835 C CA . LEU A 1 104 ? -7.015 -7.020 16.829 1.00 89.69 104 LEU A CA 1
ATOM 836 C C . LEU A 1 104 ? -6.363 -7.748 18.014 1.00 89.69 104 LEU A C 1
ATOM 838 O O . LEU A 1 104 ? -7.001 -8.574 18.667 1.00 89.69 104 LEU A O 1
ATOM 842 N N . LEU A 1 105 ? -5.102 -7.425 18.315 1.00 90.81 105 LEU A N 1
ATOM 843 C CA . LEU A 1 105 ? -4.391 -7.971 19.473 1.00 90.81 105 LEU A CA 1
ATOM 844 C C . LEU A 1 105 ? -4.928 -7.402 20.789 1.00 90.81 105 LEU A C 1
ATOM 846 O O . LEU A 1 105 ? -5.089 -8.150 21.751 1.00 90.81 105 LEU A O 1
ATOM 850 N N . LEU A 1 106 ? -5.245 -6.105 20.822 1.00 87.62 106 LEU A N 1
ATOM 851 C CA . LEU A 1 106 ? -5.782 -5.443 22.012 1.00 87.62 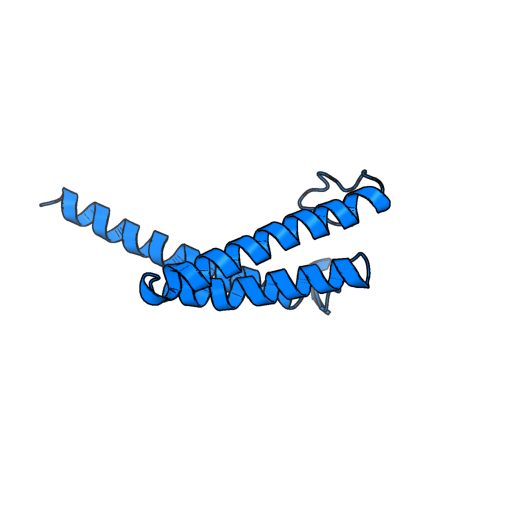106 LEU A CA 1
ATOM 852 C C . LEU A 1 106 ? -7.226 -5.877 22.312 1.00 87.62 106 LEU A C 1
ATOM 854 O O . LEU A 1 106 ? -7.520 -6.230 23.450 1.00 87.62 106 LEU A O 1
ATOM 858 N N . SER A 1 107 ? -8.093 -5.979 21.297 1.00 76.81 107 SER A N 1
ATOM 859 C CA . SER A 1 107 ? -9.491 -6.423 21.474 1.00 76.81 107 SER A CA 1
ATOM 860 C C . SER A 1 107 ? -9.606 -7.863 21.984 1.00 76.81 107 SER A C 1
ATOM 862 O O . SER A 1 107 ? -10.608 -8.247 22.590 1.00 76.81 107 SER A O 1
ATOM 864 N N . LYS A 1 108 ? -8.578 -8.693 21.762 1.00 59.50 108 LYS A N 1
ATOM 865 C CA . LYS A 1 108 ? -8.551 -10.075 22.250 1.00 59.50 108 LYS A CA 1
ATOM 866 C C . LYS A 1 108 ? -8.487 -10.150 23.782 1.00 59.50 108 LYS A C 1
ATOM 868 O O . LYS A 1 108 ? -9.052 -11.087 24.347 1.00 59.50 108 LYS A O 1
ATOM 873 N N . ASN A 1 109 ? -7.879 -9.169 24.452 1.00 55.44 109 ASN A N 1
ATOM 874 C CA . ASN A 1 109 ? -7.759 -9.159 25.915 1.00 55.44 109 ASN A CA 1
ATOM 875 C C . ASN A 1 109 ? -9.088 -8.883 26.632 1.00 55.44 109 ASN A C 1
ATOM 877 O O . ASN A 1 109 ? -9.343 -9.473 27.681 1.00 55.44 109 ASN A O 1
ATOM 881 N N . ASP A 1 110 ? -9.974 -8.086 26.039 1.00 56.44 110 ASP A N 1
ATOM 882 C CA . ASP A 1 110 ? -11.255 -7.732 26.667 1.00 56.44 110 ASP A CA 1
ATOM 883 C C . ASP A 1 110 ? -12.263 -8.895 26.626 1.00 56.44 110 ASP A C 1
ATOM 885 O O . ASP A 1 110 ? -13.090 -9.070 27.524 1.00 56.44 110 ASP A O 1
ATOM 889 N N . SER A 1 111 ? -12.140 -9.768 25.620 1.00 55.66 111 SER A N 1
ATOM 890 C CA . SER A 1 111 ? -13.014 -10.937 25.449 1.00 55.66 111 SER A CA 1
ATOM 891 C C . SER A 1 111 ? -12.817 -12.037 26.505 1.00 55.66 111 SER A C 1
ATOM 893 O O . SER A 1 111 ? -13.730 -12.835 26.739 1.00 55.66 111 SER A O 1
ATOM 895 N N . HIS A 1 112 ? -11.653 -12.079 27.164 1.00 51.09 112 HIS A N 1
ATOM 896 C CA . HIS A 1 112 ? -11.359 -13.048 28.224 1.00 51.09 112 HIS A CA 1
ATOM 897 C C . HIS A 1 112 ? -11.816 -12.577 29.612 1.00 51.09 112 HIS A C 1
ATOM 899 O O . HIS A 1 112 ? -12.151 -13.418 30.444 1.00 51.09 112 HIS A O 1
ATOM 905 N N . ILE A 1 113 ? -11.896 -11.265 29.856 1.00 53.25 113 ILE A N 1
ATOM 906 C CA . ILE A 1 113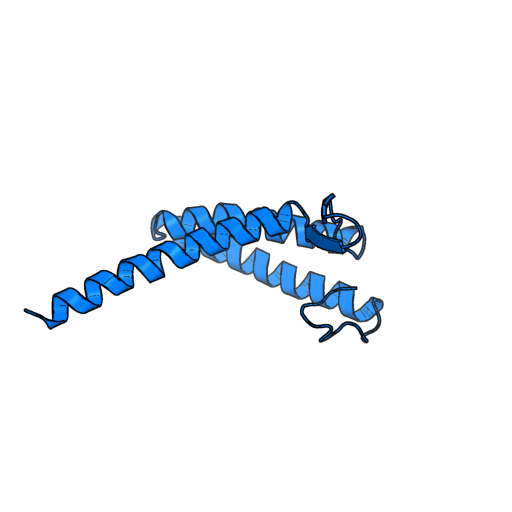 ? -12.333 -10.711 31.148 1.00 53.25 113 ILE A CA 1
ATOM 907 C C . ILE A 1 113 ? -13.864 -10.756 31.267 1.00 53.25 113 ILE A C 1
ATOM 909 O O . ILE A 1 113 ? -14.385 -11.136 32.310 1.00 53.25 113 ILE A O 1
ATOM 913 N N . SER A 1 114 ? -14.598 -10.498 30.178 1.00 48.78 114 SER A N 1
ATOM 914 C CA . SER A 1 114 ? -16.072 -10.504 30.191 1.00 48.78 114 SER A CA 1
ATOM 915 C C . SER A 1 114 ? -16.714 -11.889 30.376 1.00 48.78 114 SER A C 1
ATOM 917 O O . SER A 1 114 ? -17.917 -11.963 30.601 1.00 48.78 114 SER A O 1
ATOM 919 N N . LYS A 1 115 ? -15.957 -12.989 30.252 1.00 50.78 115 LYS A N 1
ATOM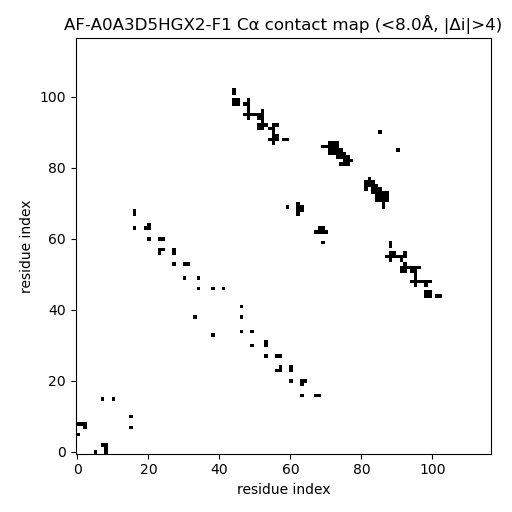 920 C CA . LYS A 1 115 ? -16.460 -14.357 30.492 1.00 50.78 115 LYS A CA 1
ATOM 921 C C . LYS A 1 115 ? -16.151 -14.885 31.899 1.00 50.78 115 LYS A C 1
ATOM 923 O O . LYS A 1 115 ? -16.545 -16.005 32.209 1.00 50.78 115 LYS A O 1
ATOM 928 N N . ALA A 1 116 ? -15.426 -14.119 32.716 1.00 51.88 116 ALA A N 1
ATOM 929 C CA . ALA A 1 116 ? -15.014 -14.504 34.068 1.00 51.88 116 ALA A CA 1
ATOM 930 C C . ALA A 1 116 ? -15.827 -13.813 35.186 1.00 51.88 116 ALA A C 1
ATOM 932 O O . ALA A 1 116 ? -15.541 -14.038 36.361 1.00 51.88 116 ALA A O 1
ATOM 933 N N . THR A 1 117 ? -16.825 -13.000 34.829 1.00 41.94 117 THR A N 1
ATOM 934 C CA . THR A 1 117 ? -17.798 -12.340 35.723 1.00 41.94 117 THR A CA 1
ATOM 935 C C . THR A 1 117 ? -19.206 -12.780 35.373 1.00 41.94 117 THR A C 1
ATOM 937 O O . THR A 1 117 ? -19.984 -13.055 36.308 1.00 41.94 117 THR A O 1
#

Mean predicted aligned error: 8.1 Å